Protein AF-A0A377XIZ6-F1 (afdb_monomer)

Structure (mmCIF, N/CA/C/O backbone):
data_AF-A0A377XIZ6-F1
#
_entry.id   AF-A0A377XIZ6-F1
#
loop_
_atom_site.group_PDB
_atom_site.id
_atom_site.type_symbol
_atom_site.label_atom_id
_atom_site.label_alt_id
_atom_site.label_comp_id
_atom_site.label_asym_id
_atom_site.label_entity_id
_atom_site.label_seq_id
_atom_site.pdbx_PDB_ins_code
_atom_site.Cartn_x
_atom_site.Cartn_y
_atom_site.Cartn_z
_atom_site.occupancy
_atom_site.B_iso_or_equiv
_atom_site.auth_seq_id
_atom_site.auth_comp_id
_atom_site.auth_asym_id
_atom_site.auth_atom_id
_atom_site.pdbx_PDB_model_num
ATOM 1 N N . MET A 1 1 ? -7.547 -8.677 1.202 1.00 85.88 1 MET A N 1
ATOM 2 C CA . MET A 1 1 ? -7.836 -7.230 1.205 1.00 85.88 1 MET A CA 1
ATOM 3 C C . MET A 1 1 ? -7.495 -6.722 -0.173 1.00 85.88 1 MET A C 1
ATOM 5 O O . MET A 1 1 ? -6.516 -7.198 -0.727 1.00 85.88 1 MET A O 1
ATOM 9 N N . GLU A 1 2 ? -8.297 -5.818 -0.708 1.00 93.44 2 GLU A N 1
ATOM 10 C CA . GLU A 1 2 ? -8.045 -5.167 -1.990 1.00 93.44 2 GLU A CA 1
ATOM 11 C C . GLU A 1 2 ? -7.932 -3.667 -1.730 1.00 93.44 2 GLU A C 1
ATOM 13 O O . GLU A 1 2 ? -8.599 -3.15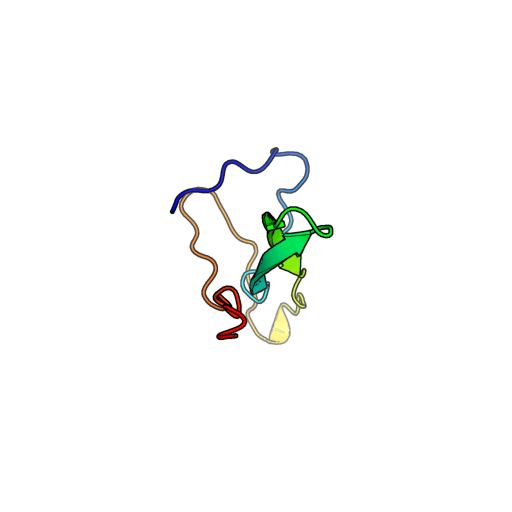1 -0.827 1.00 93.44 2 GLU A O 1
ATOM 18 N N . LEU A 1 3 ? -7.027 -3.004 -2.445 1.00 94.31 3 LEU A N 1
ATOM 19 C CA . LEU A 1 3 ? -6.776 -1.575 -2.318 1.00 94.31 3 LEU A CA 1
ATOM 20 C C . LEU A 1 3 ? -7.077 -0.926 -3.655 1.00 94.31 3 LEU A C 1
ATOM 22 O O . LEU A 1 3 ? -6.538 -1.351 -4.671 1.00 94.31 3 LEU A O 1
ATOM 26 N N . ASP A 1 4 ? -7.890 0.118 -3.616 1.00 95.81 4 ASP A N 1
ATOM 27 C CA . ASP A 1 4 ? -8.078 1.010 -4.747 1.00 95.81 4 ASP A CA 1
ATOM 28 C C . ASP A 1 4 ? -7.132 2.203 -4.566 1.00 95.81 4 ASP A C 1
ATOM 30 O O . ASP A 1 4 ? -7.213 2.932 -3.570 1.00 95.81 4 ASP A O 1
ATOM 34 N N . ILE A 1 5 ? -6.164 2.334 -5.471 1.00 94.44 5 ILE A N 1
ATOM 35 C CA . ILE A 1 5 ? -5.135 3.374 -5.440 1.00 94.44 5 ILE A CA 1
ATOM 36 C C . ILE A 1 5 ? -5.347 4.254 -6.664 1.00 94.44 5 ILE A C 1
ATOM 38 O O . ILE A 1 5 ? -5.346 3.771 -7.791 1.00 94.44 5 ILE A O 1
ATOM 42 N N . ASP A 1 6 ? -5.481 5.559 -6.429 1.00 96.06 6 ASP A N 1
ATOM 43 C CA . ASP A 1 6 ? -5.611 6.554 -7.493 1.00 96.06 6 ASP A CA 1
ATOM 44 C C . ASP A 1 6 ? -4.449 6.432 -8.499 1.00 96.06 6 ASP A C 1
ATOM 46 O O . ASP A 1 6 ? -3.277 6.423 -8.111 1.00 96.06 6 ASP A O 1
ATOM 50 N N . GLU A 1 7 ? -4.780 6.372 -9.793 1.00 92.44 7 GLU A N 1
ATOM 51 C CA . GLU A 1 7 ? -3.842 6.179 -10.906 1.00 92.44 7 GLU A CA 1
ATOM 52 C C . GLU A 1 7 ? -2.699 7.203 -10.933 1.00 92.44 7 GLU A C 1
ATOM 54 O O . GLU A 1 7 ? -1.622 6.925 -11.465 1.00 92.44 7 GLU A O 1
ATOM 59 N N . ARG A 1 8 ? -2.884 8.381 -10.322 1.00 95.56 8 ARG A N 1
ATOM 60 C CA . ARG A 1 8 ? -1.805 9.369 -10.148 1.00 95.56 8 ARG A CA 1
ATOM 61 C C . ARG A 1 8 ? -0.619 8.841 -9.325 1.00 95.56 8 ARG A C 1
ATOM 63 O O . ARG A 1 8 ? 0.448 9.448 -9.359 1.00 95.56 8 ARG A O 1
ATOM 70 N N . TYR A 1 9 ? -0.810 7.767 -8.559 1.00 93.56 9 TYR A N 1
ATOM 71 C CA . TYR A 1 9 ? 0.193 7.093 -7.731 1.00 93.56 9 TYR A CA 1
ATOM 72 C C . TYR A 1 9 ? 0.556 5.712 -8.302 1.00 93.56 9 TYR A C 1
ATOM 74 O O . TYR A 1 9 ? 0.657 4.730 -7.575 1.00 93.56 9 TYR A O 1
ATOM 82 N N . ASN A 1 10 ? 0.778 5.631 -9.613 1.00 92.94 10 ASN A N 1
ATOM 83 C CA . ASN A 1 10 ? 1.128 4.395 -10.325 1.00 92.94 10 ASN A CA 1
ATOM 84 C C . ASN A 1 10 ? 2.619 4.000 -10.262 1.00 92.94 10 ASN A C 1
ATOM 86 O O . ASN A 1 10 ? 3.020 3.036 -10.909 1.00 92.94 10 ASN A O 1
ATOM 90 N N . HIS A 1 11 ? 3.441 4.727 -9.501 1.00 95.00 11 HIS A N 1
ATOM 91 C CA . HIS A 1 11 ? 4.885 4.496 -9.389 1.00 95.00 11 HIS A CA 1
ATOM 92 C C . HIS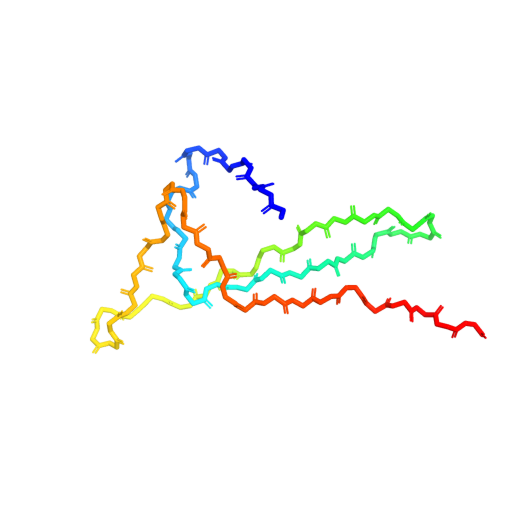 A 1 11 ? 5.261 4.030 -7.979 1.00 95.00 11 HIS A C 1
ATOM 94 O O . HIS A 1 11 ? 5.934 4.732 -7.224 1.00 95.00 11 HIS A O 1
ATOM 100 N N . ILE A 1 12 ? 4.750 2.861 -7.590 1.00 96.50 12 ILE A N 1
ATOM 101 C CA . ILE A 1 12 ? 5.006 2.249 -6.281 1.00 96.50 12 ILE A CA 1
ATOM 102 C C . ILE A 1 12 ? 5.913 1.029 -6.488 1.00 96.50 12 ILE A C 1
ATOM 104 O O . ILE A 1 12 ? 5.472 0.064 -7.114 1.00 96.50 12 ILE A O 1
ATOM 108 N N . PRO A 1 13 ? 7.152 1.030 -5.965 1.00 97.06 13 PRO A N 1
ATOM 109 C CA . PRO A 1 13 ? 8.031 -0.134 -6.028 1.00 97.06 13 PRO A CA 1
ATOM 110 C C . PRO A 1 13 ? 7.440 -1.340 -5.287 1.00 97.06 13 PRO A C 1
ATOM 112 O O . PRO A 1 13 ? 6.824 -1.185 -4.229 1.00 97.06 13 PRO A O 1
ATOM 115 N N . ASP A 1 14 ? 7.673 -2.546 -5.795 1.00 96.00 14 ASP A N 1
ATOM 116 C CA . ASP A 1 14 ? 7.271 -3.825 -5.191 1.00 96.00 14 ASP A CA 1
ATOM 117 C C . ASP A 1 14 ? 7.942 -4.113 -3.838 1.00 96.00 14 ASP A C 1
ATOM 119 O O . ASP A 1 14 ? 7.433 -4.902 -3.041 1.00 96.00 14 ASP A O 1
ATOM 123 N N . THR A 1 15 ? 9.031 -3.406 -3.542 1.00 96.88 15 THR A N 1
ATOM 124 C CA . THR A 1 15 ? 9.727 -3.387 -2.248 1.00 96.88 15 THR A CA 1
ATOM 125 C C . THR A 1 15 ? 9.030 -2.533 -1.180 1.00 96.88 15 THR A C 1
ATOM 127 O O . THR A 1 15 ? 9.508 -2.446 -0.047 1.00 96.88 15 THR A O 1
ATOM 130 N N . SER A 1 16 ? 7.923 -1.864 -1.518 1.00 97.25 16 SER A N 1
ATOM 131 C CA . SER A 1 16 ? 7.139 -1.066 -0.568 1.00 97.25 16 SER A CA 1
ATOM 132 C C . SER A 1 16 ? 6.492 -1.940 0.508 1.00 97.25 16 SER A C 1
ATOM 134 O O . SER A 1 16 ? 6.235 -3.125 0.302 1.00 97.25 16 SER A O 1
ATOM 136 N N . SER A 1 17 ? 6.183 -1.341 1.660 1.00 97.31 17 SER A N 1
ATOM 137 C CA . SER A 1 17 ? 5.549 -2.043 2.784 1.00 97.31 17 SER A CA 1
ATOM 138 C C . SER A 1 17 ? 4.236 -1.395 3.202 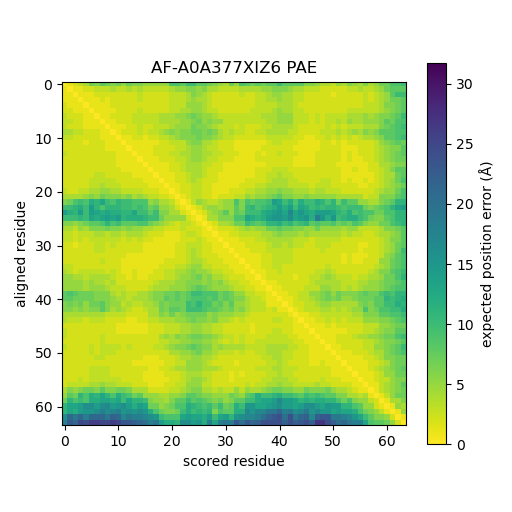1.00 97.31 17 SER A C 1
ATOM 140 O O . SER A 1 17 ? 4.086 -0.173 3.146 1.00 97.31 17 SER A O 1
ATOM 142 N N . LEU A 1 18 ? 3.291 -2.206 3.673 1.00 96.88 18 LEU A N 1
ATOM 143 C CA . LEU A 1 18 ? 1.989 -1.755 4.154 1.00 96.88 18 LEU A CA 1
ATOM 144 C C . LEU A 1 18 ? 1.834 -2.069 5.642 1.00 96.88 18 LEU A C 1
ATOM 146 O O . LEU A 1 18 ? 2.037 -3.202 6.065 1.00 96.88 18 LEU A O 1
ATOM 150 N N . ALA A 1 19 ? 1.439 -1.092 6.450 1.00 95.06 19 ALA A N 1
ATOM 151 C CA . ALA A 1 19 ? 1.210 -1.288 7.879 1.00 95.06 19 ALA A CA 1
ATOM 152 C C . ALA A 1 19 ? -0.172 -0.788 8.295 1.00 95.06 19 ALA A C 1
ATOM 154 O O . ALA A 1 19 ? -0.560 0.315 7.920 1.00 95.06 19 ALA A O 1
ATOM 155 N N . ILE A 1 20 ? -0.888 -1.544 9.125 1.00 93.69 20 ILE A N 1
ATOM 156 C CA . ILE A 1 20 ? -2.089 -1.020 9.788 1.00 93.69 20 ILE A CA 1
ATOM 157 C C . ILE A 1 20 ? -1.634 -0.171 10.977 1.00 93.69 20 ILE A C 1
ATOM 159 O O . ILE A 1 20 ? -0.889 -0.636 11.842 1.00 93.69 20 ILE A O 1
ATOM 163 N N . ARG A 1 21 ? -2.066 1.087 11.019 1.00 90.25 21 ARG A N 1
ATOM 164 C CA . ARG A 1 21 ? -1.781 2.028 12.102 1.00 90.25 21 ARG A CA 1
ATOM 165 C C . ARG A 1 21 ? -3.069 2.529 12.721 1.00 90.25 21 ARG A C 1
ATOM 167 O O . ARG A 1 21 ? -4.092 2.619 12.054 1.00 90.25 21 ARG A O 1
ATOM 174 N N . THR A 1 22 ? -2.974 2.895 13.990 1.00 89.50 22 THR A N 1
ATOM 175 C CA . THR A 1 22 ? -4.074 3.474 14.753 1.00 89.50 22 THR A CA 1
ATOM 176 C C . THR A 1 22 ? -3.789 4.953 14.983 1.00 89.50 22 THR A C 1
ATOM 178 O O . THR A 1 22 ? -2.702 5.314 15.436 1.00 89.50 22 THR A O 1
ATOM 181 N N . SER A 1 23 ? -4.754 5.802 14.656 1.00 84.31 23 SER A N 1
ATOM 182 C CA . SER A 1 23 ? -4.718 7.249 14.822 1.00 84.31 23 SER A CA 1
ATOM 183 C C . SER A 1 23 ? -5.598 7.696 15.979 1.00 84.31 23 SER A C 1
ATOM 185 O O . SER A 1 23 ? -6.718 7.219 16.175 1.00 84.31 23 SER A O 1
ATOM 187 N N . GLY A 1 24 ? -5.092 8.693 16.704 1.00 78.75 24 GLY A N 1
ATOM 188 C CA . GLY A 1 24 ? -5.818 9.357 17.777 1.00 78.75 24 GLY A CA 1
ATOM 189 C C . GLY A 1 24 ? -6.104 8.461 18.983 1.00 78.75 24 GLY A C 1
ATOM 190 O O . GLY A 1 24 ? -5.740 7.290 19.043 1.00 78.75 24 GLY A O 1
ATOM 191 N N . LEU A 1 25 ? -6.775 9.048 19.972 1.00 76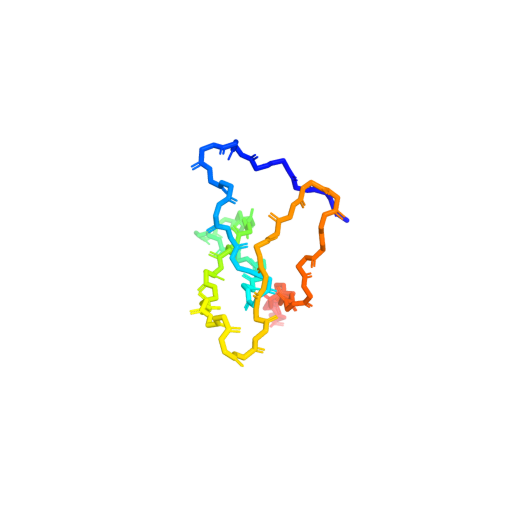.00 25 LEU A N 1
ATOM 192 C CA . LEU A 1 25 ? -7.173 8.344 21.194 1.00 76.00 25 LEU A CA 1
ATOM 193 C C . LEU A 1 25 ? -8.390 7.428 20.975 1.00 76.00 25 LEU A C 1
ATOM 195 O O . LEU A 1 25 ? -8.622 6.513 21.755 1.00 76.00 25 LEU A O 1
ATOM 199 N N . LEU A 1 26 ? -9.165 7.688 19.917 1.00 81.81 26 LEU A N 1
ATOM 200 C CA . LEU A 1 26 ? -10.417 6.989 19.612 1.00 81.81 26 LEU A CA 1
ATOM 201 C C . LEU A 1 26 ? -10.217 5.696 18.811 1.00 81.81 26 LEU A C 1
ATOM 203 O O . LEU A 1 26 ? -11.159 4.920 18.679 1.00 81.81 26 LEU A O 1
ATOM 207 N N . GLY A 1 27 ? -9.004 5.442 18.314 1.00 84.38 27 GLY A N 1
ATOM 208 C CA . GLY A 1 27 ? -8.656 4.148 17.739 1.00 84.38 27 GLY A CA 1
ATOM 209 C C . GLY A 1 27 ? -8.959 3.983 16.248 1.00 84.38 27 GLY A C 1
ATOM 210 O O . GLY A 1 27 ? -9.120 2.851 15.797 1.00 84.38 27 GLY A O 1
ATOM 211 N N . GLU A 1 28 ? -9.043 5.066 15.470 1.00 90.44 28 GLU A N 1
ATOM 212 C CA . GLU A 1 28 ? -9.285 4.964 14.024 1.00 90.44 28 GLU A CA 1
ATOM 213 C C . GLU A 1 28 ? -8.112 4.269 13.333 1.00 90.44 28 GLU A C 1
ATOM 215 O O . GLU A 1 28 ? -6.962 4.674 13.495 1.00 90.44 28 GLU A O 1
ATOM 220 N N . GLN A 1 29 ? -8.385 3.224 12.553 1.00 90.06 29 GLN A N 1
ATOM 221 C CA . GLN A 1 29 ? -7.339 2.497 11.842 1.00 90.06 29 GLN A CA 1
ATOM 222 C C . GLN A 1 29 ? -7.208 2.972 10.400 1.00 90.06 29 GLN A C 1
ATOM 224 O O . GLN A 1 29 ? -8.196 3.211 9.711 1.00 90.06 29 GLN A O 1
ATOM 229 N N . TYR A 1 30 ? -5.969 3.063 9.934 1.00 92.44 30 TYR A N 1
ATOM 230 C CA . TYR A 1 30 ? -5.635 3.388 8.558 1.00 92.44 3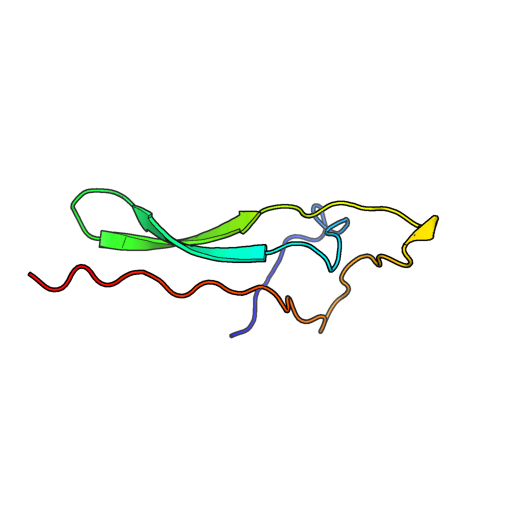0 TYR A CA 1
ATOM 231 C C . TYR A 1 30 ? -4.465 2.537 8.079 1.00 92.44 30 TYR A C 1
ATOM 233 O O . TYR A 1 30 ? -3.675 2.009 8.866 1.00 92.44 30 TYR A O 1
ATOM 241 N N . LEU A 1 31 ? -4.346 2.415 6.762 1.00 94.44 31 LEU A N 1
ATOM 242 C CA . LEU A 1 31 ? -3.194 1.793 6.136 1.00 94.44 31 LEU A CA 1
ATOM 243 C C . LEU A 1 31 ? -2.115 2.840 5.877 1.00 94.44 31 LEU A C 1
ATOM 245 O O . LEU A 1 31 ? -2.351 3.852 5.221 1.00 94.44 31 LEU A O 1
ATOM 249 N N . ALA A 1 32 ? -0.917 2.583 6.382 1.00 94.19 32 ALA A N 1
ATOM 250 C CA . ALA A 1 32 ? 0.283 3.337 6.082 1.00 94.19 32 ALA A CA 1
ATOM 251 C C . ALA A 1 32 ? 1.106 2.575 5.042 1.00 94.19 32 ALA A C 1
ATOM 253 O O . ALA A 1 32 ? 1.706 1.545 5.353 1.00 94.19 32 ALA A O 1
ATOM 254 N N . LEU A 1 33 ? 1.135 3.095 3.817 1.00 95.38 33 LEU A N 1
ATOM 255 C CA . LEU A 1 33 ? 2.040 2.643 2.767 1.00 95.38 33 LEU A CA 1
ATOM 256 C C . LEU A 1 33 ? 3.382 3.368 2.921 1.00 95.38 33 LEU A C 1
ATOM 258 O O . LEU A 1 33 ? 3.432 4.596 2.874 1.00 95.38 33 LEU A O 1
ATOM 262 N N . ASN A 1 34 ? 4.465 2.617 3.099 1.00 95.88 34 ASN A N 1
ATOM 263 C CA . ASN A 1 34 ? 5.822 3.151 3.069 1.00 95.88 34 ASN A CA 1
ATOM 264 C C . ASN A 1 34 ? 6.442 2.779 1.727 1.00 95.88 34 ASN A C 1
ATOM 266 O O . ASN A 1 34 ? 6.579 1.593 1.420 1.00 95.88 34 ASN A O 1
ATOM 270 N N . VAL A 1 35 ? 6.800 3.796 0.946 1.00 96.38 35 VAL A N 1
ATOM 271 C CA . VAL A 1 35 ? 7.424 3.617 -0.366 1.00 96.38 35 VAL A CA 1
ATOM 272 C C . VAL A 1 35 ? 8.790 2.964 -0.178 1.00 96.38 35 VAL A C 1
ATOM 274 O O . VAL A 1 35 ? 9.606 3.435 0.619 1.00 96.38 35 VAL A O 1
ATOM 277 N N . GLY A 1 36 ? 8.995 1.850 -0.873 1.00 95.38 36 GLY A N 1
ATOM 278 C CA . GLY A 1 36 ? 10.252 1.119 -0.887 1.00 95.38 36 GLY A CA 1
ATOM 279 C C . GLY A 1 36 ? 11.318 1.810 -1.734 1.00 95.38 36 GLY A C 1
ATOM 280 O O . GLY A 1 36 ? 11.153 2.940 -2.192 1.00 95.38 36 GLY A O 1
ATOM 281 N N . PHE A 1 37 ? 12.429 1.116 -1.943 1.00 94.75 37 PHE A N 1
ATOM 282 C CA . PHE A 1 37 ? 13.470 1.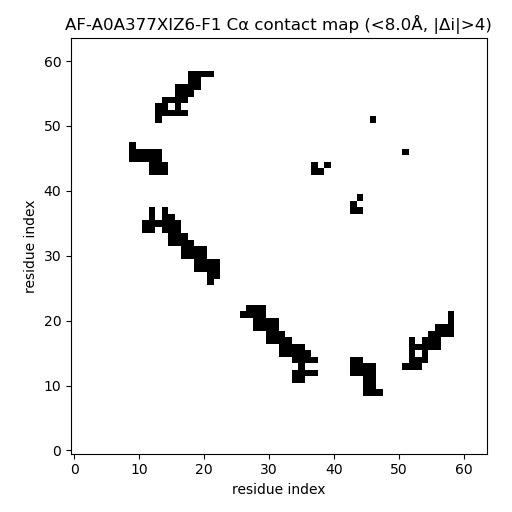570 -2.857 1.00 94.75 37 PHE A CA 1
ATOM 283 C C . PHE A 1 37 ? 13.234 1.000 -4.257 1.00 94.75 37 PHE A C 1
ATOM 285 O O . PHE A 1 37 ? 12.776 -0.131 -4.421 1.00 94.75 37 PHE A O 1
ATOM 292 N N . GLU A 1 38 ? 13.592 1.787 -5.260 1.00 95.12 38 GLU A N 1
ATOM 293 C CA . GLU A 1 38 ? 13.656 1.354 -6.647 1.00 95.12 38 GLU A CA 1
ATOM 294 C C . GLU A 1 38 ? 15.126 1.267 -7.043 1.00 95.12 38 GLU A C 1
ATOM 296 O O . GLU A 1 38 ? 15.866 2.247 -6.957 1.00 95.12 38 GLU A O 1
ATOM 301 N N . ASP A 1 39 ? 15.539 0.077 -7.444 1.00 93.12 39 ASP A N 1
ATOM 302 C CA . ASP A 1 39 ? 16.854 -0.204 -7.992 1.00 93.12 39 ASP A CA 1
ATOM 303 C C . ASP A 1 39 ? 16.704 -1.224 -9.140 1.00 93.12 39 ASP A C 1
ATOM 305 O O . ASP A 1 39 ? 16.402 -2.404 -8.893 1.00 93.12 39 ASP A O 1
ATOM 309 N N . PRO A 1 40 ? 16.847 -0.785 -10.405 1.00 87.44 40 PRO A N 1
ATOM 310 C CA . PRO A 1 40 ? 16.777 -1.668 -11.566 1.00 87.44 40 PRO A CA 1
ATOM 311 C C . PRO A 1 40 ? 17.873 -2.739 -11.582 1.00 87.44 40 PRO A C 1
ATOM 313 O O . PRO A 1 40 ? 17.628 -3.843 -12.069 1.00 87.44 40 PRO A O 1
ATOM 316 N N . ASP A 1 41 ? 19.053 -2.451 -11.025 1.00 94.19 41 ASP A N 1
ATOM 317 C CA . ASP A 1 41 ? 20.184 -3.384 -10.994 1.00 94.19 41 ASP A CA 1
ATOM 318 C C . ASP A 1 41 ? 19.939 -4.524 -9.993 1.00 94.19 41 ASP A C 1
ATOM 320 O O . ASP A 1 41 ? 20.444 -5.636 -10.162 1.00 94.19 41 ASP A O 1
ATOM 324 N N . LEU A 1 42 ? 19.102 -4.277 -8.980 1.00 90.62 42 LEU A N 1
ATOM 325 C CA . LEU A 1 42 ? 18.619 -5.283 -8.029 1.00 90.62 42 LEU A CA 1
ATOM 326 C C . LEU A 1 42 ? 17.326 -5.982 -8.482 1.00 90.62 42 LEU A C 1
ATOM 328 O O . LEU A 1 42 ? 16.823 -6.851 -7.769 1.00 90.62 42 LEU A O 1
ATOM 332 N N . GLY A 1 43 ? 16.796 -5.639 -9.661 1.00 91.50 43 GLY A N 1
ATOM 333 C CA . GLY A 1 43 ? 15.613 -6.277 -10.242 1.00 91.50 43 GLY A CA 1
ATOM 334 C C . GLY A 1 43 ? 14.287 -5.885 -9.589 1.00 91.50 43 GLY A C 1
ATOM 335 O O . GLY A 1 43 ? 13.325 -6.645 -9.684 1.00 91.50 43 GLY A O 1
ATOM 336 N N . THR A 1 44 ? 14.224 -4.726 -8.926 1.00 92.88 44 THR A N 1
ATOM 337 C CA . THR A 1 44 ? 12.957 -4.202 -8.387 1.00 92.88 44 THR A CA 1
ATOM 338 C C . THR A 1 44 ? 11.982 -3.859 -9.512 1.00 92.88 44 THR A C 1
ATOM 340 O O . THR A 1 44 ? 12.385 -3.479 -10.617 1.00 92.88 44 THR A O 1
ATOM 343 N N . THR A 1 45 ? 10.686 -3.999 -9.246 1.00 94.75 45 THR A N 1
ATOM 344 C CA . THR A 1 45 ? 9.634 -3.704 -10.225 1.00 94.75 45 THR A CA 1
ATOM 345 C C . THR A 1 45 ? 8.604 -2.734 -9.667 1.00 94.75 45 THR A C 1
ATOM 347 O O . THR A 1 45 ? 8.499 -2.530 -8.462 1.00 94.75 45 THR A O 1
ATOM 350 N N . ILE A 1 46 ? 7.834 -2.106 -10.555 1.00 95.94 46 ILE A N 1
ATOM 351 C CA . ILE A 1 46 ? 6.714 -1.249 -10.163 1.00 95.94 46 ILE A CA 1
ATOM 352 C C . ILE A 1 46 ? 5.444 -2.095 -10.082 1.00 95.94 46 ILE A C 1
ATOM 354 O O . ILE A 1 46 ? 5.141 -2.861 -11.005 1.00 95.94 46 ILE A O 1
ATOM 358 N N . LEU A 1 47 ? 4.700 -1.941 -8.985 1.00 95.75 47 LEU A N 1
ATOM 359 C CA . LEU A 1 47 ? 3.410 -2.588 -8.782 1.00 95.75 47 LEU A CA 1
ATOM 360 C C . LEU A 1 47 ? 2.426 -2.183 -9.881 1.00 95.75 47 LEU A C 1
ATOM 362 O O . LEU A 1 47 ? 2.363 -1.033 -10.310 1.00 95.75 47 LEU A O 1
ATOM 366 N N . LYS A 1 48 ? 1.638 -3.158 -10.325 1.00 94.94 48 LYS A N 1
ATOM 367 C CA . LYS A 1 48 ? 0.583 -2.987 -11.327 1.00 94.94 48 LYS A CA 1
ATOM 368 C C . LYS A 1 48 ? -0.755 -3.393 -10.732 1.00 94.94 48 LYS A C 1
ATOM 370 O O . LYS A 1 48 ? -0.797 -3.965 -9.644 1.00 94.94 48 LYS A O 1
ATOM 375 N N . ASP A 1 49 ? -1.825 -3.128 -11.471 1.00 95.19 49 ASP A N 1
ATOM 376 C CA . ASP A 1 49 ? -3.150 -3.645 -11.141 1.00 95.19 49 ASP A CA 1
ATOM 377 C C . ASP A 1 49 ? -3.119 -5.171 -10.914 1.00 95.19 49 ASP A C 1
ATOM 379 O O . ASP A 1 49 ? -2.405 -5.906 -11.606 1.00 95.19 49 ASP A O 1
ATOM 383 N N . GLY A 1 50 ? -3.825 -5.628 -9.878 1.00 94.94 50 GLY A N 1
ATOM 384 C CA . GLY A 1 50 ? -3.763 -7.004 -9.369 1.00 94.94 50 GLY A CA 1
ATOM 385 C C . GLY A 1 50 ? -2.450 -7.395 -8.669 1.00 94.94 50 GLY A C 1
ATOM 386 O O . GLY A 1 50 ? -2.299 -8.537 -8.231 1.00 94.94 50 GLY A O 1
ATOM 387 N N . GLY A 1 51 ? -1.488 -6.476 -8.548 1.00 94.38 51 GLY A N 1
ATOM 388 C CA . GLY A 1 51 ? -0.238 -6.673 -7.821 1.00 94.38 51 GLY A CA 1
ATOM 389 C C . GLY A 1 51 ? -0.458 -6.875 -6.320 1.00 94.38 51 GLY A C 1
ATOM 390 O O . GLY A 1 51 ? -1.458 -6.454 -5.745 1.00 94.38 51 GLY A O 1
ATOM 391 N N . THR A 1 52 ? 0.492 -7.535 -5.659 1.00 95.31 52 THR A N 1
ATOM 392 C CA . THR A 1 52 ? 0.411 -7.824 -4.219 1.00 95.31 52 THR A CA 1
ATOM 393 C C . THR A 1 52 ? 1.619 -7.247 -3.495 1.00 95.31 52 THR A C 1
ATOM 395 O O . THR A 1 52 ? 2.754 -7.607 -3.806 1.00 95.31 52 THR A O 1
ATOM 398 N N . ILE A 1 53 ? 1.366 -6.399 -2.494 1.00 95.69 53 ILE A N 1
ATOM 399 C CA . ILE A 1 53 ? 2.392 -5.936 -1.552 1.00 95.69 53 ILE A CA 1
ATOM 400 C C . ILE A 1 53 ? 2.754 -7.098 -0.625 1.00 95.69 53 ILE A C 1
ATOM 402 O O . ILE A 1 53 ? 1.889 -7.622 0.076 1.00 95.69 53 ILE A O 1
ATOM 406 N N . GLN A 1 54 ? 4.025 -7.498 -0.633 1.00 95.38 54 GLN A N 1
ATOM 407 C CA . GLN A 1 54 ? 4.500 -8.665 0.116 1.00 95.38 54 GLN A CA 1
ATOM 408 C C . GLN A 1 54 ? 4.854 -8.326 1.571 1.00 95.38 54 GLN A C 1
ATOM 410 O O . GLN A 1 54 ? 4.529 -9.093 2.478 1.00 95.38 54 GLN A O 1
ATOM 415 N N . ASP A 1 55 ? 5.491 -7.175 1.818 1.00 96.19 55 ASP A N 1
ATOM 416 C CA . ASP A 1 55 ? 5.816 -6.730 3.178 1.00 96.19 55 ASP A CA 1
ATOM 417 C C . ASP A 1 55 ? 4.588 -6.074 3.818 1.00 96.19 55 ASP A C 1
ATOM 419 O O . ASP A 1 55 ? 4.228 -4.931 3.518 1.00 96.19 55 ASP A O 1
ATOM 423 N N . THR A 1 56 ? 3.920 -6.818 4.698 1.00 96.44 56 THR A N 1
ATOM 424 C CA . THR A 1 56 ? 2.750 -6.338 5.433 1.00 96.44 56 THR A CA 1
ATOM 425 C C . THR A 1 56 ? 2.955 -6.459 6.937 1.00 96.44 56 THR A C 1
ATOM 427 O O . THR A 1 56 ? 3.450 -7.462 7.453 1.00 96.44 56 THR A O 1
ATOM 430 N N . LYS A 1 57 ? 2.559 -5.416 7.669 1.00 93.88 57 LYS A N 1
ATOM 431 C CA . LYS A 1 57 ? 2.660 -5.337 9.128 1.00 93.88 57 LYS A CA 1
ATOM 432 C C . LYS A 1 57 ? 1.273 -5.171 9.722 1.00 93.88 57 LYS A C 1
ATOM 434 O O . LYS A 1 57 ? 0.566 -4.199 9.450 1.00 93.88 57 LYS A O 1
ATOM 439 N N . SER A 1 58 ? 0.890 -6.145 10.539 1.00 89.88 58 SER A N 1
ATOM 440 C CA . SER A 1 58 ? -0.378 -6.106 11.266 1.00 89.88 58 SER A CA 1
ATOM 441 C C . SER A 1 58 ? -0.384 -4.966 12.285 1.00 89.88 58 SER A C 1
ATOM 443 O O . SER A 1 58 ? 0.673 -4.535 12.753 1.00 89.88 58 SER A O 1
ATOM 445 N N . ALA A 1 59 ? -1.576 -4.492 12.648 1.00 84.62 59 ALA A N 1
ATOM 446 C CA . ALA A 1 59 ? -1.714 -3.565 13.763 1.00 84.62 59 ALA A CA 1
ATOM 447 C C . ALA A 1 59 ? -1.235 -4.244 15.048 1.00 84.62 59 ALA A C 1
ATOM 449 O O . ALA A 1 59 ? -1.577 -5.397 15.316 1.00 84.62 59 ALA A O 1
ATOM 450 N N . MET A 1 60 ? -0.483 -3.511 15.865 1.00 74.69 60 MET A N 1
ATOM 451 C CA . MET A 1 60 ? -0.240 -3.930 17.237 1.00 74.69 60 MET A CA 1
ATOM 452 C C . MET A 1 60 ? -1.495 -3.614 18.051 1.00 74.69 60 MET A C 1
ATOM 454 O O . MET A 1 60 ? -1.852 -2.447 18.223 1.00 74.69 60 MET A O 1
ATOM 458 N N . VAL A 1 61 ? -2.177 -4.654 18.525 1.00 68.94 61 VAL A N 1
ATOM 459 C CA . VAL A 1 61 ? -3.227 -4.507 19.534 1.00 68.94 61 VAL A CA 1
ATOM 460 C C . VAL A 1 61 ? -2.513 -4.293 20.864 1.00 68.94 61 VAL A C 1
ATOM 462 O O . VAL A 1 61 ? -1.751 -5.155 21.295 1.00 68.94 61 VAL A O 1
ATOM 465 N N . LEU A 1 62 ? -2.710 -3.131 21.488 1.00 66.44 62 LEU A N 1
ATOM 466 C CA . LEU A 1 62 ? -2.316 -2.958 22.882 1.00 66.44 62 LEU A CA 1
ATOM 467 C C . LEU A 1 62 ? -3.257 -3.819 23.727 1.00 66.44 62 LEU A C 1
ATOM 469 O O . LEU A 1 62 ? -4.415 -3.458 23.931 1.00 66.44 62 LEU A O 1
ATOM 473 N N . GLU A 1 63 ? -2.768 -4.976 24.164 1.00 63.78 63 GLU A N 1
ATOM 474 C CA . GLU A 1 63 ? -3.385 -5.707 25.266 1.00 63.78 63 GLU A CA 1
ATOM 475 C C . GLU A 1 63 ? -3.175 -4.875 26.538 1.00 63.78 63 GLU A C 1
ATOM 477 O O . GLU A 1 63 ? -2.045 -4.505 26.870 1.00 63.78 63 GLU A O 1
ATOM 482 N N . ILE A 1 64 ? -4.288 -4.489 27.163 1.00 54.09 64 ILE A N 1
ATOM 483 C CA . ILE A 1 64 ? -4.341 -3.728 28.420 1.00 54.09 64 ILE A CA 1
ATOM 484 C C . ILE A 1 64 ? -3.997 -4.593 29.630 1.00 54.09 64 ILE A C 1
ATOM 486 O O . ILE A 1 64 ? -4.386 -5.783 29.636 1.00 54.09 64 ILE A O 1
#

Mean predicted aligned error: 4.48 Å

Sequence (64 aa):
MELDIDERYNHIPDTSSLAIRTSGLLGEQ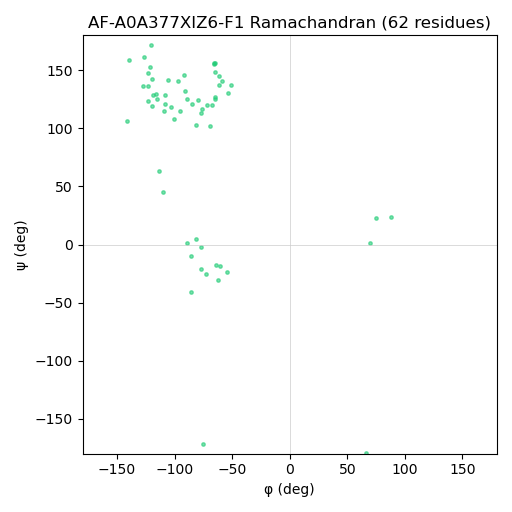YLALNVGFEDPDLGTTILKDGGTIQDTKSAMVLEI

Nearest PDB structures (foldseek):
  6xbd-assembly1_A  TM=9.441E-01  e=2.708E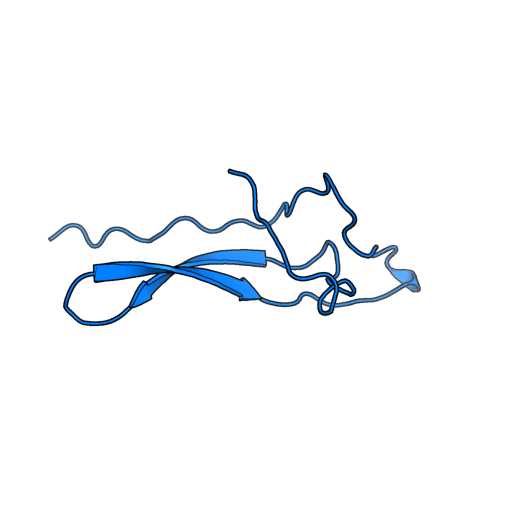-07  Escherichia coli 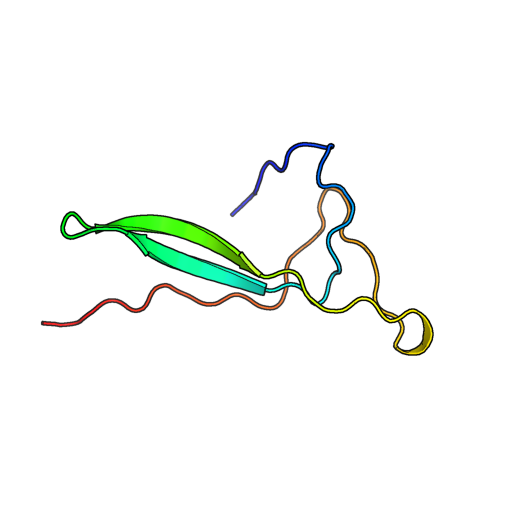DEC6A
  5uw2-assembly1_A-2  TM=9.601E-01  e=8.744E-07  Escherichia coli O157:H7
  5uw8-assembly1_F  TM=9.236E-01  e=7.192E-07  Escherichia coli O157:H7
  6xbd-assembly1_B  TM=9.183E-01  e=4.174E-06  Escherichia coli DEC6A
  8oj4-assembly1_D  TM=8.955E-01  e=4.174E-06  Escherichia coli

Secondary structure (DSSP, 8-state):
------GGG---BTT-EEEEEEETTTTEEEEEEEP----TTTT--B--TT----EEE-------

Organism: Klebsiella pneumoniae (NCBI:txid573)

Solvent-accessible surface area (backbone atoms only — not comparable to full-atom values): 4261 Å² total; per-residue (Å²): 139,87,84,91,73,65,76,94,66,59,82,40,32,52,65,16,36,41,30,44,43,72,45,78,94,86,57,50,72,46,80,46,76,45,84,38,68,80,42,74,93,78,66,53,48,65,49,52,92,94,54,75,74,74,48,70,41,77,59,84,76,83,81,128

pLDDT: mean 90.73, std 8.74, range [54.09, 97.31]

Foldseek 3Di:
DDDDDPVVPQFAKLQKEWEWDFDDPVGDIDIDIGGGDDDVVVVIDTADVVGDNPHYYYDDDPDD

Radius of gyration: 14.05 Å; Cα contacts (8 Å, |Δi|>4): 90; chains: 1; bounding box: 31×18×40 Å